Protein AF-A0A974SAN3-F1 (afdb_monomer_lite)

Sequence (101 aa):
MKGTKDMLINDVKTTNFPYEVIDGEEHYPLHSTTVVESITETIPDELKAVMTIDYSQIPESYFQKVKAELGVQEADPVQAAENESLLLDVLEREGAFHQTP

Foldseek 3Di:
DKFFAWDQALLAIEGRAIWDQDPNDIDHDPLLNVLVNVVVVPDPPVCRNVHYHYSVPDDVVSSVVSCVVVVPDDDDPVVVVVVVVVVVVVCVVVPVDDDDD

Organism: NCBI:txid373687

Radius of gyration: 19.27 Å; chains: 1; bounding box: 38×30×59 Å

Secondary structure (DSSP, 8-state):
-EEEEEEEETTEEEEEEEEEEETTEEE--HHHHHHHHHHHHTS-HHHHTT-EEEGGGS-HHHHHHHHHHTT-PPPPHHHHHHHHHHHHHHHHHTT-S----

pLDDT: mean 85.8, std 9.7, range [47.47, 96.62]

Structure (mmCIF, N/CA/C/O backbone):
data_AF-A0A974SAN3-F1
#
_entry.id   AF-A0A974SAN3-F1
#
loop_
_atom_site.group_PDB
_atom_site.id
_atom_site.type_symbol
_atom_site.label_atom_id
_atom_site.label_alt_id
_atom_site.label_comp_id
_atom_site.label_asym_id
_atom_site.label_entity_id
_atom_site.label_seq_id
_atom_site.pdbx_PDB_ins_code
_atom_site.Cartn_x
_atom_site.Cartn_y
_atom_site.Cartn_z
_atom_site.occupancy
_atom_site.B_iso_or_equiv
_atom_site.auth_seq_id
_atom_site.auth_comp_id
_atom_site.auth_asym_id
_atom_site.auth_atom_id
_atom_site.pdbx_PDB_model_num
ATOM 1 N N . MET A 1 1 ? -3.922 -8.982 -14.174 1.00 87.00 1 MET A N 1
ATOM 2 C CA . MET A 1 1 ? -5.305 -8.473 -13.936 1.00 87.00 1 MET A CA 1
ATOM 3 C C . MET A 1 1 ? -5.296 -7.663 -12.653 1.00 87.00 1 MET A C 1
ATOM 5 O O . MET A 1 1 ? -4.703 -8.142 -11.703 1.00 87.00 1 MET A O 1
ATOM 9 N N . LYS A 1 2 ? -5.911 -6.476 -12.603 1.00 90.75 2 LYS A N 1
ATOM 10 C CA . LYS A 1 2 ? -5.958 -5.651 -11.379 1.00 90.75 2 LYS A CA 1
ATOM 11 C C . LYS A 1 2 ? -7.321 -5.765 -10.702 1.00 90.75 2 LYS A C 1
ATOM 13 O O . LYS A 1 2 ? -8.332 -5.844 -11.401 1.00 90.75 2 LYS A O 1
ATOM 18 N N . GLY A 1 3 ? -7.347 -5.754 -9.374 1.00 93.44 3 GLY A N 1
ATOM 19 C CA . GLY A 1 3 ? -8.579 -5.823 -8.590 1.00 93.44 3 GLY A CA 1
ATOM 20 C C . GLY A 1 3 ? -8.405 -5.299 -7.168 1.00 93.44 3 GLY A C 1
ATOM 21 O O . GLY A 1 3 ? -7.329 -4.837 -6.789 1.00 93.44 3 GLY A O 1
ATOM 22 N N . THR A 1 4 ? -9.480 -5.372 -6.385 1.00 95.31 4 THR A N 1
ATOM 23 C CA . THR A 1 4 ? -9.470 -5.066 -4.952 1.00 95.31 4 THR A CA 1
ATOM 24 C C . THR A 1 4 ? -10.046 -6.222 -4.145 1.00 95.31 4 THR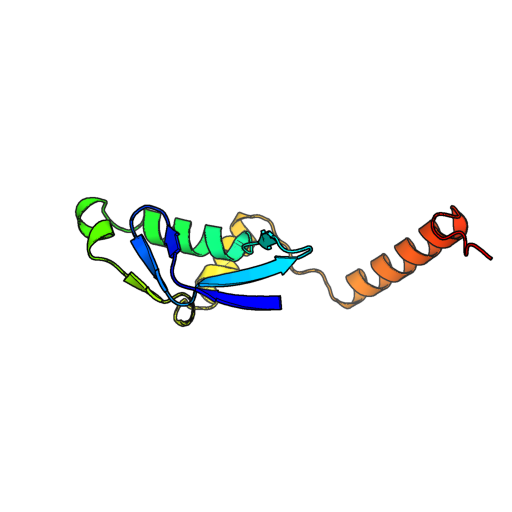 A C 1
ATOM 26 O O . THR A 1 4 ? -10.875 -6.986 -4.647 1.00 95.31 4 THR A O 1
ATOM 29 N N . LYS A 1 5 ? -9.597 -6.376 -2.898 1.00 94.19 5 LYS A N 1
ATOM 30 C CA . LYS A 1 5 ? -10.122 -7.392 -1.981 1.00 94.19 5 LYS A CA 1
ATOM 31 C C . LYS A 1 5 ? -10.017 -6.981 -0.517 1.00 94.19 5 LYS A C 1
ATOM 33 O O . LYS A 1 5 ? -9.344 -6.010 -0.177 1.00 94.19 5 LYS A O 1
ATOM 38 N N . ASP A 1 6 ? -10.667 -7.757 0.340 1.00 95.75 6 ASP A N 1
ATOM 39 C CA . ASP A 1 6 ? -10.491 -7.657 1.784 1.00 95.75 6 ASP A CA 1
ATOM 40 C C . ASP A 1 6 ? -9.216 -8.401 2.211 1.00 95.75 6 ASP A C 1
ATOM 42 O O . ASP A 1 6 ? -8.932 -9.506 1.741 1.00 95.75 6 ASP A O 1
ATOM 46 N N . MET A 1 7 ? -8.459 -7.802 3.125 1.00 93.62 7 MET A N 1
ATOM 47 C CA . MET A 1 7 ? -7.247 -8.353 3.724 1.00 93.62 7 MET A CA 1
ATOM 48 C C . MET A 1 7 ? -7.256 -8.157 5.240 1.00 93.62 7 MET A C 1
ATOM 50 O O . MET A 1 7 ? -7.981 -7.316 5.767 1.00 93.62 7 MET A O 1
ATOM 54 N N . LEU A 1 8 ? -6.450 -8.947 5.945 1.00 92.25 8 LEU A N 1
ATOM 55 C CA . LEU A 1 8 ? -6.150 -8.737 7.358 1.00 92.25 8 LEU A CA 1
ATOM 56 C C . LEU A 1 8 ? -4.677 -8.341 7.455 1.00 92.25 8 LEU A C 1
ATOM 58 O O . LEU A 1 8 ? -3.813 -9.131 7.079 1.00 92.25 8 LEU A O 1
ATOM 62 N N . ILE A 1 9 ? -4.407 -7.119 7.907 1.00 91.06 9 ILE A N 1
ATOM 63 C CA . ILE A 1 9 ? -3.055 -6.559 8.013 1.00 91.06 9 ILE A CA 1
ATOM 64 C C . ILE A 1 9 ? -2.881 -6.091 9.455 1.00 91.06 9 ILE A C 1
ATOM 66 O O . ILE A 1 9 ? -3.680 -5.289 9.932 1.00 91.06 9 ILE A O 1
ATOM 70 N N . ASN A 1 10 ? -1.883 -6.632 10.163 1.00 90.19 10 ASN A N 1
ATOM 71 C CA . ASN A 1 10 ? -1.641 -6.364 11.588 1.00 90.19 10 ASN A CA 1
ATOM 72 C C . ASN A 1 10 ? -2.916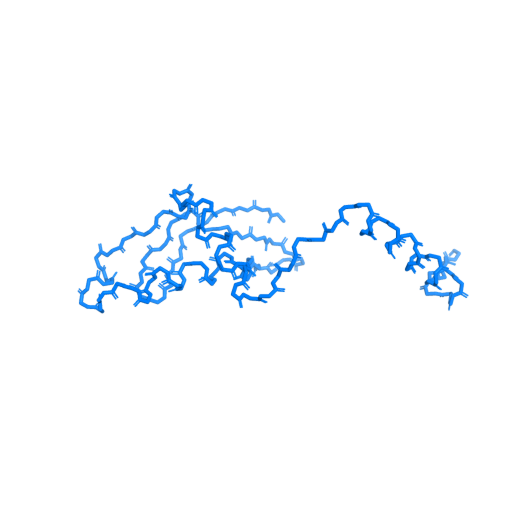 -6.451 12.449 1.00 90.19 10 ASN A C 1
ATOM 74 O O . ASN A 1 10 ? -3.235 -5.521 13.183 1.00 90.19 10 ASN A O 1
ATOM 78 N N . ASP A 1 11 ? -3.669 -7.547 12.318 1.00 91.31 11 ASP A N 1
ATOM 79 C CA . ASP A 1 11 ? -4.930 -7.809 13.037 1.00 91.31 11 ASP A CA 1
ATOM 80 C C . ASP A 1 11 ? -6.058 -6.787 12.806 1.00 91.31 11 ASP A C 1
ATOM 82 O O . ASP A 1 11 ? -7.085 -6.825 13.485 1.00 91.31 11 ASP A O 1
ATOM 86 N N . VAL A 1 12 ? -5.912 -5.910 11.810 1.00 92.00 12 VAL A N 1
ATOM 87 C CA . VAL A 1 12 ? -6.940 -4.960 11.385 1.00 92.00 12 VAL A CA 1
ATOM 88 C C . VAL A 1 12 ? -7.500 -5.394 10.041 1.00 92.00 12 VAL A C 1
ATOM 90 O O . VAL A 1 12 ? -6.766 -5.694 9.095 1.00 92.00 12 VAL A O 1
ATOM 93 N N . LYS A 1 13 ? -8.831 -5.425 9.937 1.00 94.94 13 LYS A N 1
ATOM 94 C CA . LYS A 1 13 ? -9.493 -5.711 8.666 1.00 94.94 13 LYS A CA 1
ATOM 95 C C . LYS A 1 13 ? -9.294 -4.527 7.719 1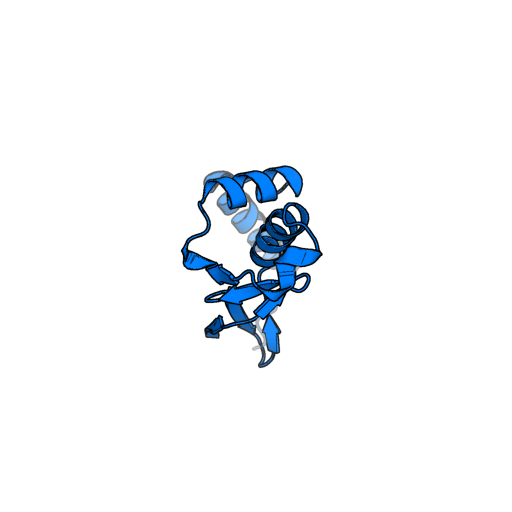.00 94.94 13 LYS A C 1
ATOM 97 O O . LYS A 1 13 ? -9.665 -3.403 8.043 1.00 94.94 13 LYS A O 1
ATOM 102 N N . THR A 1 14 ? -8.774 -4.773 6.527 1.00 95.25 14 THR A N 1
ATOM 103 C CA . THR A 1 14 ? -8.626 -3.773 5.468 1.00 95.25 14 THR A CA 1
ATOM 104 C C . THR A 1 14 ? -9.496 -4.155 4.283 1.00 95.25 14 THR A C 1
ATOM 106 O O . THR A 1 14 ? -9.389 -5.258 3.765 1.00 95.25 14 THR A O 1
ATOM 109 N N . THR A 1 15 ? -10.371 -3.257 3.855 1.00 96.62 15 THR A N 1
ATOM 110 C CA . THR A 1 15 ? -11.264 -3.449 2.705 1.00 96.62 15 THR A CA 1
ATOM 111 C C . THR A 1 15 ? -10.743 -2.674 1.500 1.00 96.62 15 THR A C 1
ATOM 113 O O . THR A 1 15 ? -9.981 -1.717 1.657 1.00 96.62 15 THR A O 1
ATOM 116 N N . ASN A 1 16 ? -11.143 -3.088 0.296 1.00 95.12 16 ASN A N 1
ATOM 117 C CA . ASN A 1 16 ? -10.749 -2.457 -0.971 1.00 95.12 16 ASN A CA 1
ATOM 118 C C . ASN A 1 16 ? -9.228 -2.399 -1.221 1.00 95.12 16 ASN A C 1
ATOM 120 O O . ASN A 1 16 ? -8.746 -1.517 -1.932 1.00 95.12 16 ASN A O 1
ATOM 124 N N . PHE A 1 17 ? -8.466 -3.338 -0.662 1.00 94.94 17 PHE A N 1
ATOM 125 C CA . PHE A 1 17 ? -7.017 -3.375 -0.814 1.00 94.94 17 PHE A CA 1
ATOM 126 C C . PHE A 1 17 ? -6.624 -3.800 -2.243 1.00 94.94 17 PHE A C 1
ATOM 128 O O . PHE A 1 17 ? -7.169 -4.795 -2.736 1.00 94.94 17 PHE A O 1
ATOM 135 N N . PRO A 1 18 ? -5.712 -3.084 -2.928 1.00 93.81 18 PRO A N 1
ATOM 136 C CA . PRO A 1 18 ? -5.373 -3.351 -4.321 1.00 93.81 18 PRO A CA 1
ATOM 137 C C . PRO A 1 18 ? -4.492 -4.595 -4.473 1.00 93.81 18 PRO A C 1
ATOM 139 O O . PRO A 1 18 ? -3.568 -4.824 -3.694 1.00 93.81 18 PRO A O 1
ATOM 142 N N . TYR A 1 19 ? -4.731 -5.365 -5.529 1.00 93.81 19 TYR A N 1
ATOM 143 C CA . TYR A 1 19 ? -3.858 -6.463 -5.940 1.00 93.81 19 TYR A CA 1
ATOM 144 C C . TYR A 1 19 ? -3.725 -6.524 -7.463 1.00 93.81 19 TYR A C 1
ATOM 146 O O . TYR A 1 19 ? -4.573 -6.022 -8.214 1.00 93.81 19 TYR A O 1
ATOM 154 N N . GLU A 1 20 ? -2.659 -7.169 -7.917 1.00 93.62 20 GLU A N 1
ATOM 155 C CA . GLU A 1 20 ? -2.412 -7.459 -9.322 1.00 93.62 20 GLU A CA 1
ATOM 156 C C . GLU A 1 20 ? -2.045 -8.928 -9.513 1.00 93.62 20 GLU A C 1
ATOM 158 O O . GLU A 1 20 ? -1.221 -9.468 -8.793 1.00 93.62 20 GLU A O 1
ATOM 163 N N . VAL A 1 21 ? -2.659 -9.578 -10.498 1.00 91.50 21 VAL A N 1
ATOM 164 C CA . VAL A 1 21 ? -2.306 -10.935 -10.919 1.00 91.50 21 VAL A CA 1
ATOM 165 C C . VAL A 1 21 ? -1.289 -10.868 -12.050 1.00 91.50 21 VAL A C 1
ATOM 167 O O . VAL A 1 21 ? -1.631 -10.345 -13.123 1.00 91.50 21 VAL A O 1
ATOM 170 N N . ILE A 1 22 ? -0.100 -11.421 -11.815 1.00 90.31 22 ILE A N 1
ATOM 171 C CA . ILE A 1 22 ? 1.015 -11.549 -12.765 1.00 90.31 22 ILE A CA 1
ATOM 172 C C . ILE A 1 22 ? 1.372 -13.036 -12.820 1.00 90.31 22 ILE A C 1
ATOM 174 O O . ILE A 1 22 ? 1.489 -13.674 -11.784 1.00 90.31 22 ILE A O 1
ATOM 178 N N . ASP A 1 23 ? 1.429 -13.618 -14.019 1.00 90.69 23 ASP A N 1
ATOM 179 C CA . ASP A 1 23 ? 1.733 -15.047 -14.225 1.00 90.69 23 ASP A CA 1
ATOM 180 C C . ASP A 1 23 ? 0.863 -16.038 -13.418 1.00 90.69 23 ASP A C 1
ATOM 182 O O . ASP A 1 23 ? 1.248 -17.173 -13.155 1.00 90.69 23 ASP A O 1
ATOM 186 N N . GLY A 1 24 ? -0.362 -15.627 -13.070 1.00 89.69 24 GLY A N 1
ATOM 187 C CA . GLY A 1 24 ? -1.304 -16.428 -12.278 1.00 89.69 24 GLY A CA 1
ATOM 188 C C . GLY A 1 24 ? -1.130 -16.303 -10.761 1.00 89.69 24 GLY A C 1
ATOM 189 O O . GLY A 1 24 ? -1.935 -16.869 -10.024 1.00 89.69 24 GLY A O 1
ATOM 190 N N . GLU A 1 25 ? -0.148 -15.532 -10.296 1.00 90.19 25 GLU A N 1
ATOM 191 C CA . GLU A 1 25 ? 0.104 -15.257 -8.882 1.00 90.19 25 GLU A CA 1
ATOM 192 C C . GLU A 1 25 ? -0.432 -13.881 -8.475 1.00 90.19 25 GLU A C 1
ATOM 194 O O . GLU A 1 25 ? -0.393 -12.924 -9.247 1.00 90.19 25 GLU A O 1
ATOM 199 N N . GLU A 1 26 ? -0.966 -13.777 -7.254 1.00 90.12 26 GLU A N 1
ATOM 200 C CA . GLU A 1 26 ? -1.432 -12.508 -6.689 1.00 90.12 26 GLU A CA 1
ATOM 201 C C . GLU A 1 26 ? -0.271 -11.734 -6.057 1.00 90.12 26 GLU A C 1
ATOM 203 O O . GLU A 1 26 ? 0.352 -12.183 -5.095 1.00 90.12 26 GLU A O 1
ATOM 208 N N . HIS A 1 27 ? -0.047 -10.523 -6.553 1.00 89.62 27 HIS A N 1
ATOM 209 C CA . HIS A 1 27 ? 0.922 -9.563 -6.050 1.00 89.62 27 HIS A CA 1
ATOM 210 C C . HIS A 1 27 ? 0.219 -8.385 -5.380 1.00 89.62 27 HIS A C 1
ATOM 212 O O . HIS A 1 27 ? -0.807 -7.882 -5.847 1.00 89.62 27 HIS A O 1
ATOM 218 N N . TYR A 1 28 ? 0.827 -7.903 -4.301 1.00 88.50 28 TYR A N 1
ATOM 219 C CA . TYR A 1 28 ? 0.359 -6.752 -3.539 1.00 88.50 28 TYR A CA 1
ATOM 220 C C . TYR A 1 28 ? 1.374 -5.624 -3.671 1.00 88.50 28 TYR A C 1
ATOM 222 O O . TYR A 1 28 ? 2.569 -5.868 -3.470 1.00 88.50 28 TYR A O 1
ATOM 230 N N . PRO A 1 29 ? 0.951 -4.393 -4.001 1.00 85.06 29 PRO A N 1
ATOM 231 C CA . PRO A 1 29 ? 1.890 -3.291 -4.094 1.00 85.06 29 PRO A CA 1
ATOM 232 C C . PRO A 1 29 ? 2.519 -3.018 -2.723 1.00 85.06 29 PRO A C 1
ATOM 234 O O . PRO A 1 29 ? 1.813 -2.760 -1.751 1.00 85.06 29 PRO A O 1
ATOM 237 N N . LEU A 1 30 ? 3.853 -3.037 -2.654 1.00 83.25 30 LEU A N 1
ATOM 238 C CA . LEU A 1 30 ? 4.594 -2.877 -1.397 1.00 83.25 30 LEU A CA 1
ATOM 239 C C . LEU A 1 30 ? 4.185 -1.604 -0.639 1.00 83.25 30 LEU A C 1
ATOM 241 O O . LEU A 1 30 ? 3.873 -1.658 0.544 1.00 83.25 30 LEU A O 1
ATOM 245 N N . HIS A 1 31 ? 4.105 -0.472 -1.347 1.00 82.00 31 HIS A N 1
ATOM 246 C CA . HIS A 1 31 ? 3.705 0.809 -0.761 1.00 82.00 31 HIS A CA 1
ATOM 247 C C . HIS A 1 31 ? 2.287 0.775 -0.169 1.00 82.00 31 HIS A C 1
ATOM 249 O O . HIS A 1 31 ? 2.041 1.409 0.854 1.00 82.00 31 HIS A O 1
ATOM 255 N N . SER A 1 32 ? 1.362 0.027 -0.781 1.00 84.69 32 SER A N 1
ATOM 256 C CA . SER A 1 32 ? -0.006 -0.132 -0.283 1.00 84.69 32 SER A CA 1
ATOM 257 C C . SER A 1 32 ? -0.021 -0.847 1.062 1.00 84.69 32 SER A C 1
ATOM 259 O O . SER A 1 32 ? -0.707 -0.399 1.979 1.00 84.69 32 SER A O 1
ATOM 261 N N . THR A 1 33 ? 0.762 -1.919 1.200 1.00 85.62 33 THR A N 1
ATOM 262 C CA . THR A 1 33 ? 0.880 -2.672 2.456 1.00 85.62 33 THR A CA 1
ATOM 263 C C . THR A 1 33 ? 1.500 -1.805 3.546 1.00 85.62 33 THR A C 1
ATOM 265 O O . THR A 1 33 ? 0.914 -1.673 4.617 1.00 85.62 33 THR A O 1
ATOM 268 N N . THR A 1 34 ? 2.609 -1.121 3.247 1.00 87.69 34 THR A N 1
ATOM 269 C CA . THR A 1 34 ? 3.322 -0.278 4.220 1.00 87.69 34 THR A CA 1
ATOM 270 C C . THR A 1 34 ? 2.467 0.882 4.738 1.00 87.69 34 THR A C 1
ATOM 272 O O . THR A 1 34 ? 2.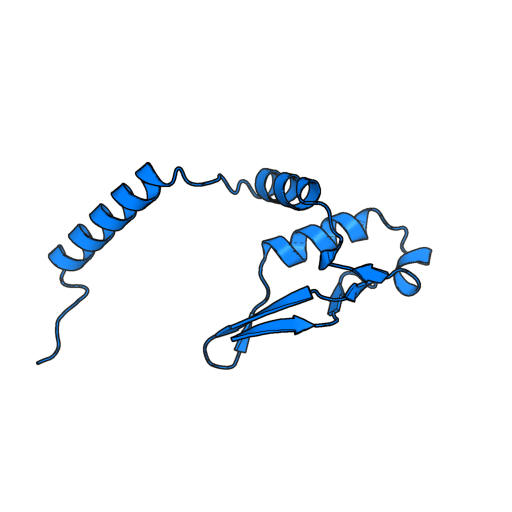534 1.224 5.916 1.00 87.69 34 THR A O 1
ATOM 275 N N . VAL A 1 35 ? 1.619 1.481 3.893 1.00 90.00 35 VAL A N 1
ATOM 276 C CA . VAL A 1 35 ? 0.680 2.529 4.334 1.00 90.00 35 VAL A CA 1
ATOM 277 C C . VAL A 1 35 ? -0.323 1.992 5.344 1.00 90.00 35 VAL A C 1
ATOM 279 O O . VAL A 1 35 ? -0.565 2.636 6.366 1.00 90.00 35 VAL A O 1
ATOM 282 N N . VAL A 1 36 ? -0.888 0.812 5.093 1.00 90.88 36 VAL A N 1
ATOM 283 C CA . VAL A 1 36 ? -1.825 0.201 6.037 1.00 90.88 36 VAL A CA 1
ATOM 284 C C . VAL A 1 36 ? -1.103 -0.185 7.324 1.00 90.88 36 VAL A C 1
ATOM 286 O O . VAL A 1 36 ? -1.592 0.153 8.398 1.00 90.88 36 VAL A O 1
ATOM 289 N N . GLU A 1 37 ? 0.078 -0.797 7.238 1.00 90.31 37 GLU A N 1
ATOM 290 C CA . GLU A 1 37 ? 0.894 -1.151 8.406 1.00 90.31 37 GLU A CA 1
ATOM 291 C C . GLU A 1 37 ? 1.172 0.073 9.287 1.00 90.31 37 GLU A C 1
ATOM 293 O O . GLU A 1 37 ? 0.833 0.056 10.471 1.00 90.31 37 GLU A O 1
ATOM 298 N N . SER A 1 38 ? 1.641 1.177 8.698 1.00 89.56 38 SER A N 1
ATOM 299 C CA . SER A 1 38 ? 1.893 2.434 9.415 1.00 89.56 38 SER A CA 1
ATOM 300 C C . SER A 1 38 ? 0.647 2.969 10.131 1.00 89.56 38 SER A C 1
ATOM 302 O O . SER A 1 38 ? 0.732 3.439 11.265 1.00 89.56 38 SER A O 1
ATOM 304 N N . ILE A 1 39 ? -0.539 2.867 9.515 1.00 88.81 39 ILE A N 1
ATOM 305 C CA . ILE A 1 39 ? -1.796 3.252 10.174 1.00 88.81 39 ILE A CA 1
ATOM 306 C C . ILE A 1 39 ? -2.085 2.305 11.346 1.00 88.81 39 ILE A C 1
ATOM 308 O O . ILE A 1 39 ? -2.388 2.766 12.447 1.00 88.81 39 ILE A O 1
ATOM 312 N N . THR A 1 40 ? -1.970 0.993 11.139 1.00 90.38 40 THR A N 1
ATOM 313 C CA . THR A 1 40 ? -2.282 -0.016 12.166 1.00 90.38 40 THR A CA 1
ATOM 314 C C . THR A 1 40 ? -1.352 0.023 13.375 1.00 90.38 40 THR A C 1
ATOM 316 O O . THR A 1 40 ? -1.793 -0.292 14.477 1.00 90.38 40 THR A O 1
ATOM 319 N N . GLU A 1 41 ? -0.104 0.461 13.211 1.00 89.75 41 GLU A N 1
ATOM 320 C CA . GLU A 1 41 ? 0.839 0.675 14.317 1.00 89.75 41 GLU A CA 1
ATOM 321 C C . GLU A 1 41 ? 0.390 1.787 15.274 1.00 89.75 41 GLU A C 1
ATOM 323 O O . GLU A 1 41 ? 0.741 1.774 16.452 1.00 89.75 41 GLU A O 1
ATOM 328 N N . THR A 1 42 ? -0.423 2.735 14.797 1.00 87.88 42 THR A N 1
ATOM 329 C CA . THR A 1 42 ? -0.988 3.799 15.646 1.00 87.88 42 THR A CA 1
ATOM 330 C C . THR A 1 42 ? -2.246 3.368 16.403 1.00 87.88 42 THR A C 1
ATOM 332 O O . THR A 1 42 ? -2.705 4.090 17.291 1.00 87.88 42 THR A O 1
ATOM 335 N N . ILE A 1 43 ? -2.810 2.201 16.071 1.00 88.75 43 ILE A N 1
ATOM 336 C CA . ILE A 1 43 ? -4.025 1.668 16.689 1.00 88.75 43 ILE A CA 1
ATOM 337 C C . ILE A 1 43 ? -3.624 0.789 17.886 1.00 88.75 43 ILE A C 1
ATOM 339 O O . ILE A 1 43 ? -2.867 -0.165 17.706 1.00 88.75 43 ILE A O 1
ATOM 343 N N . PRO A 1 44 ? -4.143 1.052 19.100 1.00 91.50 44 PRO A N 1
ATOM 344 C CA . PRO A 1 44 ? -3.936 0.174 20.250 1.00 91.50 44 PRO A CA 1
ATOM 345 C C . PRO A 1 44 ? -4.398 -1.260 19.967 1.00 91.50 44 PRO A C 1
ATOM 347 O O . PRO A 1 44 ? -5.472 -1.454 19.398 1.00 91.50 44 PRO A O 1
ATOM 350 N N . ASP A 1 45 ? -3.634 -2.258 20.419 1.00 91.06 45 ASP A N 1
ATOM 351 C CA . ASP A 1 45 ? -3.893 -3.677 20.117 1.00 91.06 45 ASP A CA 1
ATOM 352 C C . ASP A 1 45 ? -5.313 -4.131 20.484 1.00 91.06 45 ASP A C 1
ATOM 354 O O . ASP A 1 45 ? -5.963 -4.848 19.727 1.00 91.06 45 ASP A O 1
ATOM 358 N N . GLU A 1 46 ? -5.836 -3.635 21.606 1.00 91.81 46 GLU A N 1
ATOM 359 C CA . GLU A 1 46 ? -7.187 -3.921 22.108 1.00 91.81 46 GLU A CA 1
ATOM 360 C C . GLU A 1 46 ? -8.301 -3.498 21.134 1.00 91.81 46 GLU A C 1
ATOM 362 O O . GLU A 1 46 ? -9.409 -4.034 21.179 1.00 91.81 46 GLU A O 1
ATOM 367 N N . LEU A 1 47 ? -8.016 -2.536 20.252 1.00 90.88 47 LEU A N 1
ATOM 368 C CA . LEU A 1 47 ? -8.971 -1.987 19.293 1.00 90.88 47 LEU A CA 1
ATOM 3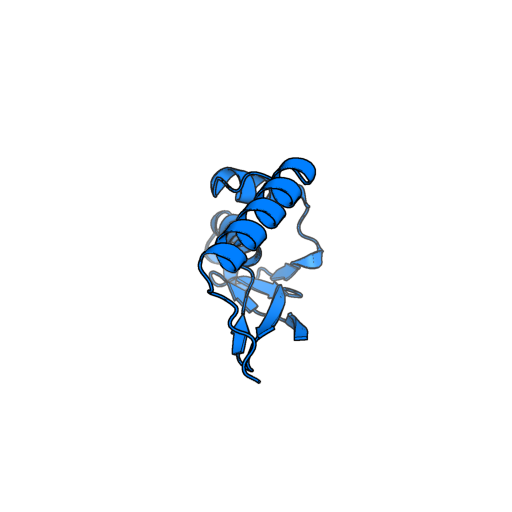69 C C . LEU A 1 47 ? -8.822 -2.594 17.895 1.00 90.88 47 LEU A C 1
ATOM 371 O O . LEU A 1 47 ? -9.763 -2.509 17.105 1.00 90.88 47 LEU A O 1
ATOM 375 N N . LYS A 1 48 ? -7.691 -3.237 17.577 1.00 90.31 48 LYS A N 1
ATOM 376 C CA . LYS A 1 48 ? -7.394 -3.726 16.218 1.00 90.31 48 LYS A CA 1
ATOM 377 C C . LYS A 1 48 ? -8.473 -4.666 15.677 1.00 90.31 48 LYS A C 1
ATOM 379 O O . LYS A 1 48 ? -8.971 -4.456 14.574 1.00 90.31 48 LYS A O 1
ATOM 384 N N . ALA A 1 49 ? -8.936 -5.600 16.510 1.00 87.69 49 ALA A N 1
ATOM 385 C CA . ALA A 1 49 ? -9.935 -6.603 16.136 1.00 87.69 49 ALA A CA 1
ATOM 386 C C . ALA A 1 49 ? -11.326 -6.031 15.789 1.00 87.69 49 ALA A C 1
ATOM 388 O O . ALA A 1 49 ? -12.114 -6.702 15.121 1.00 87.69 49 ALA A O 1
ATOM 389 N N . VAL A 1 50 ? -11.653 -4.816 16.245 1.00 91.06 50 VAL A N 1
ATOM 390 C CA . VAL A 1 50 ? -12.934 -4.142 15.946 1.00 91.06 50 VAL A CA 1
ATOM 391 C C . VAL A 1 50 ? -12.787 -3.028 14.912 1.00 91.06 50 VAL A C 1
ATOM 393 O O . VAL A 1 50 ? -13.781 -2.436 14.490 1.00 91.06 50 VAL A O 1
ATOM 396 N N . MET A 1 51 ? -11.556 -2.733 14.499 1.00 90.06 51 MET A N 1
ATOM 397 C CA . MET A 1 51 ? -11.256 -1.704 13.520 1.00 90.06 51 MET A CA 1
ATOM 398 C C . MET A 1 51 ? -11.338 -2.260 12.101 1.00 90.06 51 MET A C 1
ATOM 400 O O . MET A 1 51 ? -10.991 -3.404 11.809 1.00 90.06 51 MET A O 1
ATOM 404 N N . THR A 1 52 ? -11.820 -1.421 11.191 1.00 94.38 52 THR A N 1
ATOM 405 C CA . THR A 1 52 ? -11.780 -1.692 9.758 1.00 94.38 52 THR A CA 1
ATOM 406 C C . THR A 1 52 ? -11.268 -0.455 9.041 1.00 94.38 52 THR A C 1
ATOM 408 O O . THR A 1 52 ? -11.764 0.646 9.273 1.00 94.38 52 THR A O 1
ATOM 411 N N . ILE A 1 53 ? -10.272 -0.643 8.183 1.00 93.31 53 ILE A N 1
ATOM 412 C CA . ILE A 1 53 ? -9.709 0.394 7.320 1.00 93.31 53 ILE A CA 1
ATOM 413 C C . ILE A 1 53 ? -10.272 0.181 5.915 1.00 93.31 53 ILE A C 1
ATOM 415 O O . ILE A 1 53 ? -10.185 -0.916 5.368 1.00 93.31 53 ILE A O 1
ATOM 419 N N . ASP A 1 54 ? -10.848 1.214 5.310 1.00 94.19 54 ASP A N 1
ATOM 420 C CA . ASP A 1 54 ? -11.146 1.215 3.876 1.00 94.19 54 ASP A CA 1
ATOM 421 C C . ASP A 1 54 ? -9.967 1.840 3.137 1.00 94.19 54 ASP A C 1
ATOM 423 O O . ASP A 1 54 ? -9.718 3.041 3.259 1.00 94.19 54 ASP A O 1
ATOM 427 N N . TYR A 1 55 ? -9.237 1.021 2.379 1.00 93.50 55 TYR A N 1
ATOM 428 C CA . TYR A 1 55 ? -8.054 1.466 1.650 1.00 93.50 55 TYR A CA 1
ATOM 429 C C . TYR A 1 55 ? -8.379 2.604 0.672 1.00 93.50 55 TYR A C 1
ATOM 431 O O . TYR A 1 55 ? -7.589 3.532 0.518 1.00 93.50 55 TYR A O 1
ATOM 439 N N . SER A 1 56 ? -9.566 2.582 0.055 1.00 92.12 56 SER A N 1
ATOM 440 C CA . SER A 1 56 ? -9.991 3.600 -0.917 1.00 92.12 56 SER A CA 1
ATOM 441 C C . SER A 1 56 ? -10.222 4.983 -0.301 1.00 92.12 56 SER A C 1
ATOM 443 O O . SER A 1 56 ? -10.268 5.977 -1.022 1.00 92.12 56 SER A O 1
ATOM 445 N N . GLN A 1 57 ? -10.376 5.043 1.025 1.00 93.50 57 GLN A N 1
ATOM 446 C CA . GLN A 1 57 ? -10.620 6.270 1.783 1.00 93.50 57 GLN A CA 1
ATOM 447 C C . GLN A 1 57 ? -9.352 6.797 2.469 1.00 93.50 57 GLN A C 1
ATOM 449 O O . GLN A 1 57 ? -9.414 7.814 3.162 1.00 93.50 57 GLN A O 1
ATOM 454 N N . ILE A 1 58 ? -8.205 6.126 2.302 1.00 89.94 58 ILE A N 1
ATOM 455 C CA . ILE A 1 58 ? -6.937 6.604 2.854 1.00 89.94 58 ILE A CA 1
ATOM 456 C C . ILE A 1 58 ? -6.530 7.886 2.107 1.00 89.94 58 ILE A C 1
ATOM 458 O O . ILE A 1 58 ? -6.447 7.879 0.878 1.00 89.94 58 ILE A O 1
ATOM 462 N N . PRO A 1 59 ? -6.257 8.998 2.814 1.00 89.88 59 PRO A N 1
ATOM 463 C CA . PRO A 1 59 ? -5.825 10.232 2.171 1.00 89.88 59 PRO A CA 1
ATOM 464 C C . PRO A 1 59 ? -4.464 10.088 1.478 1.00 89.88 59 PRO A C 1
ATOM 466 O O . PRO A 1 59 ? -3.544 9.489 2.035 1.00 89.88 59 PRO A O 1
ATOM 469 N N . GLU A 1 60 ? -4.295 10.750 0.327 1.00 87.56 60 GLU A N 1
ATOM 470 C CA . GLU A 1 60 ? -3.041 10.748 -0.453 1.00 87.56 60 GLU A CA 1
ATOM 471 C C . GLU A 1 60 ? -1.805 11.144 0.382 1.00 87.56 60 GLU A C 1
ATOM 473 O O . GLU A 1 60 ? -0.701 10.650 0.165 1.00 87.56 60 GLU A O 1
ATOM 478 N N . SER A 1 61 ? -1.983 11.991 1.401 1.00 87.25 61 SER A N 1
ATOM 479 C CA . SER A 1 61 ? -0.900 12.430 2.289 1.00 87.25 61 SER A CA 1
ATOM 480 C C . SER A 1 61 ? -0.205 11.282 3.031 1.00 87.25 61 SER A C 1
ATOM 482 O O . SER A 1 61 ? 0.997 11.367 3.285 1.00 87.25 61 SER A O 1
ATOM 484 N N . TYR A 1 62 ? -0.918 10.197 3.352 1.00 86.38 62 TYR A N 1
ATOM 485 C CA . TYR A 1 62 ? -0.315 9.013 3.969 1.00 86.38 62 TYR A CA 1
ATOM 486 C C . TYR A 1 62 ? 0.600 8.281 2.984 1.00 86.38 62 TYR A C 1
ATOM 488 O O . TYR A 1 62 ? 1.702 7.876 3.352 1.00 86.38 62 TYR A O 1
ATOM 496 N N . PHE A 1 63 ? 0.193 8.184 1.718 1.00 86.44 63 PHE A N 1
ATOM 497 C CA . PHE A 1 63 ? 1.001 7.579 0.661 1.00 86.44 63 PHE A CA 1
ATOM 498 C C . PHE A 1 63 ? 2.268 8.388 0.389 1.00 86.44 63 PHE A C 1
ATOM 500 O O . PHE A 1 63 ? 3.350 7.814 0.280 1.00 86.44 63 PHE A O 1
ATOM 507 N N . GLN A 1 64 ? 2.160 9.717 0.337 1.00 84.75 64 GLN A N 1
ATOM 508 C CA . GLN A 1 64 ? 3.317 10.601 0.170 1.00 84.75 64 GLN A CA 1
ATOM 509 C C . GLN A 1 64 ? 4.304 10.483 1.334 1.00 84.75 64 GLN A C 1
ATOM 511 O O . GLN A 1 64 ? 5.511 10.391 1.108 1.00 84.75 64 GLN A O 1
ATOM 516 N N . LYS A 1 65 ? 3.800 10.430 2.573 1.00 84.56 65 LYS A N 1
ATOM 517 C CA . LYS A 1 65 ? 4.635 10.241 3.764 1.00 84.56 65 LYS A CA 1
ATOM 518 C C . LYS A 1 65 ? 5.402 8.918 3.703 1.00 84.56 65 LYS A C 1
ATOM 520 O O . LYS A 1 65 ? 6.617 8.921 3.874 1.00 84.56 65 LYS A O 1
ATOM 525 N N . VAL A 1 66 ? 4.719 7.814 3.402 1.00 84.50 66 VAL A N 1
ATOM 526 C CA . VAL A 1 66 ? 5.357 6.491 3.324 1.00 84.50 66 VAL A CA 1
ATOM 527 C C . VAL A 1 66 ? 6.350 6.406 2.167 1.00 84.50 66 VAL A C 1
ATOM 529 O O . VAL A 1 66 ? 7.440 5.873 2.345 1.00 84.50 66 VAL A O 1
ATOM 532 N N . LYS A 1 67 ? 6.043 6.982 0.998 1.00 82.75 67 LYS A N 1
ATOM 533 C CA . LYS A 1 67 ? 7.012 7.079 -0.108 1.00 82.75 67 LYS A CA 1
ATOM 534 C C . LYS A 1 67 ? 8.289 7.805 0.327 1.00 82.75 67 LYS A C 1
ATOM 536 O O . LYS A 1 67 ? 9.381 7.314 0.052 1.00 82.75 67 LYS A O 1
ATOM 541 N N . ALA A 1 68 ? 8.157 8.923 1.045 1.00 81.56 68 ALA A N 1
ATOM 542 C CA . ALA A 1 68 ? 9.300 9.670 1.564 1.00 81.56 68 ALA A CA 1
ATOM 543 C C . ALA A 1 68 ? 10.110 8.867 2.601 1.00 81.56 68 ALA A C 1
ATOM 545 O O . ALA A 1 68 ? 11.338 8.865 2.536 1.00 81.56 68 ALA A O 1
ATOM 546 N N . GLU A 1 69 ? 9.448 8.152 3.516 1.00 81.69 69 GLU A N 1
ATOM 547 C CA . GLU A 1 69 ? 10.102 7.283 4.512 1.00 81.69 69 GLU A CA 1
ATOM 548 C C . GLU A 1 69 ? 10.842 6.103 3.867 1.00 81.69 69 GLU A C 1
ATOM 550 O O . GLU A 1 69 ? 11.944 5.758 4.290 1.00 81.69 69 GLU A O 1
ATOM 555 N N . LEU A 1 70 ? 10.282 5.530 2.799 1.00 76.56 70 LEU A N 1
ATOM 556 C CA . LEU A 1 70 ? 10.912 4.471 2.006 1.00 76.56 70 LEU A CA 1
ATOM 557 C C . LEU A 1 70 ? 12.029 4.986 1.081 1.00 76.56 70 LEU A C 1
ATOM 559 O O . LEU A 1 70 ? 12.649 4.195 0.371 1.00 76.56 70 LEU A O 1
ATOM 563 N N . GLY A 1 71 ? 12.281 6.299 1.049 1.00 78.56 71 GLY A N 1
ATOM 564 C CA . GLY A 1 71 ? 13.254 6.912 0.145 1.00 78.56 71 GLY A CA 1
ATOM 565 C C . GLY A 1 71 ? 12.864 6.817 -1.333 1.00 78.56 71 GLY A C 1
ATOM 566 O O . GLY A 1 71 ? 13.718 6.984 -2.203 1.00 78.56 71 GLY A O 1
ATOM 567 N N . VAL A 1 72 ? 11.588 6.550 -1.631 1.00 75.25 72 VAL A N 1
ATOM 568 C CA . VAL A 1 72 ? 11.065 6.524 -2.998 1.00 75.25 72 VAL A CA 1
ATOM 569 C C . VAL A 1 72 ? 10.982 7.963 -3.486 1.00 75.25 72 VAL A C 1
ATOM 571 O O . VAL A 1 72 ? 10.095 8.723 -3.099 1.00 75.25 72 VAL A O 1
ATOM 574 N N . GLN A 1 73 ? 11.933 8.341 -4.331 1.00 70.12 73 GLN A N 1
ATOM 575 C CA . GLN A 1 73 ? 11.903 9.618 -5.027 1.00 70.12 73 GLN A CA 1
ATOM 576 C C . GLN A 1 73 ? 10.981 9.493 -6.238 1.00 70.12 73 GLN A C 1
ATOM 578 O O . GLN A 1 73 ? 11.052 8.512 -6.981 1.00 70.12 73 GLN A O 1
ATOM 583 N N . GLU A 1 74 ? 10.105 10.477 -6.437 1.00 67.62 74 GLU A N 1
ATOM 584 C CA . GLU A 1 74 ? 9.401 10.595 -7.709 1.00 67.62 74 GLU A CA 1
ATOM 585 C C . GLU A 1 74 ? 10.446 10.833 -8.799 1.00 67.62 74 GLU A C 1
ATOM 587 O O . GLU A 1 74 ? 11.237 11.774 -8.723 1.00 67.62 74 GLU A O 1
ATOM 592 N N . ALA A 1 75 ? 10.494 9.930 -9.778 1.00 67.81 75 ALA A N 1
ATOM 593 C CA . ALA A 1 75 ? 11.377 10.096 -10.915 1.00 67.81 75 ALA A CA 1
ATOM 594 C C . ALA A 1 75 ? 10.906 11.306 -11.731 1.00 67.81 75 ALA A C 1
ATOM 596 O O . ALA A 1 75 ? 9.717 11.419 -12.040 1.00 67.81 75 ALA A O 1
ATOM 597 N N . ASP A 1 76 ? 11.834 12.189 -12.100 1.00 80.81 76 ASP A N 1
ATOM 598 C CA . ASP A 1 76 ? 11.555 13.215 -13.101 1.00 80.81 76 ASP A CA 1
ATOM 599 C C . ASP A 1 76 ? 11.173 12.497 -14.410 1.00 80.81 76 ASP A C 1
ATOM 601 O O . ASP A 1 76 ? 11.979 11.716 -14.923 1.00 80.81 76 ASP A O 1
ATOM 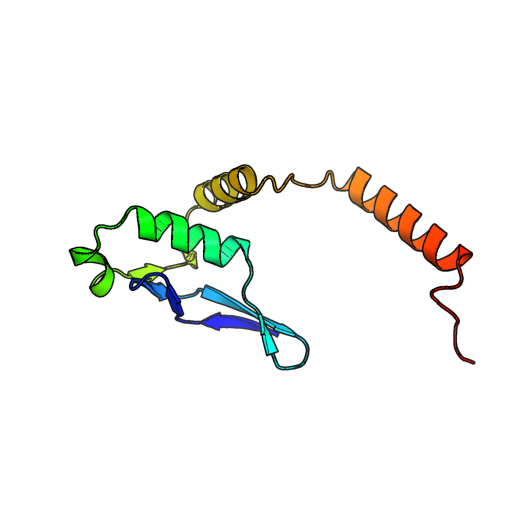605 N N . PRO A 1 77 ? 9.958 12.707 -14.949 1.00 78.75 77 PRO A N 1
ATOM 606 C CA . PRO A 1 77 ? 9.478 11.976 -16.116 1.00 78.75 77 PRO A CA 1
ATOM 607 C C . PRO A 1 77 ? 10.340 12.207 -17.361 1.00 78.75 77 PRO A C 1
ATOM 609 O O . PRO A 1 77 ? 10.444 11.309 -18.196 1.00 78.75 77 PRO A O 1
ATOM 612 N N . VAL A 1 78 ? 10.980 13.374 -17.488 1.00 83.44 78 VAL A N 1
ATOM 613 C CA . VAL A 1 78 ? 11.900 13.658 -18.598 1.00 83.44 78 VAL A CA 1
ATOM 614 C C . VAL A 1 78 ? 13.169 12.832 -18.429 1.00 83.44 78 VAL A C 1
ATOM 616 O O . VAL A 1 78 ? 13.569 12.114 -19.343 1.00 83.44 78 VAL A O 1
ATOM 619 N N . GLN A 1 79 ? 13.751 12.859 -17.232 1.00 83.19 79 GLN A N 1
ATOM 620 C CA . GLN A 1 79 ? 14.964 12.102 -16.936 1.00 83.19 79 GLN A CA 1
ATOM 621 C C . GLN A 1 79 ? 14.732 10.584 -16.991 1.00 83.19 79 GLN A C 1
ATOM 623 O O . GLN A 1 79 ? 15.606 9.836 -17.422 1.00 83.19 79 GLN A O 1
ATOM 628 N N . ALA A 1 80 ? 13.553 10.115 -16.582 1.00 83.44 80 ALA A N 1
ATOM 629 C CA . ALA A 1 80 ? 13.166 8.713 -16.680 1.00 83.44 80 ALA A CA 1
ATOM 630 C C . ALA A 1 80 ? 13.110 8.251 -18.142 1.00 83.44 80 ALA A C 1
ATOM 632 O O . ALA A 1 80 ? 13.676 7.209 -18.460 1.00 83.44 80 ALA A O 1
ATOM 633 N N . ALA A 1 81 ? 12.502 9.047 -19.028 1.00 84.12 81 ALA A N 1
ATOM 634 C CA . ALA A 1 81 ? 12.430 8.740 -20.455 1.00 84.12 81 ALA A CA 1
ATOM 635 C C . ALA A 1 81 ? 13.816 8.748 -21.124 1.00 84.12 81 ALA A C 1
ATOM 637 O O . ALA A 1 81 ? 14.118 7.878 -21.941 1.00 84.12 81 ALA A O 1
ATOM 638 N N . GLU A 1 82 ? 14.684 9.694 -20.757 1.00 88.94 82 GLU A N 1
ATOM 639 C CA . GLU A 1 82 ? 16.072 9.727 -21.235 1.00 88.94 82 GLU A CA 1
ATOM 640 C C . GLU A 1 82 ? 16.856 8.486 -20.786 1.00 88.94 82 GLU A C 1
ATOM 642 O O . GLU A 1 82 ? 17.536 7.851 -21.596 1.00 88.94 82 GLU A O 1
ATOM 647 N N . ASN A 1 83 ? 16.725 8.100 -19.514 1.00 87.25 83 ASN A N 1
ATOM 648 C CA . ASN A 1 83 ? 17.375 6.910 -18.965 1.00 87.25 83 ASN A CA 1
ATOM 649 C C . ASN A 1 83 ? 16.838 5.613 -19.585 1.00 87.25 83 ASN A C 1
ATOM 651 O O . ASN A 1 83 ? 17.620 4.701 -19.848 1.00 87.25 83 ASN A O 1
ATOM 655 N N . GLU A 1 84 ? 15.531 5.525 -19.838 1.00 86.56 84 GLU A N 1
ATOM 656 C CA . GLU A 1 84 ? 14.917 4.393 -20.537 1.00 86.56 84 GLU A CA 1
ATOM 657 C C . GLU A 1 84 ? 15.465 4.273 -21.962 1.00 86.56 84 GLU A C 1
ATOM 659 O O . GLU A 1 84 ? 15.922 3.199 -22.352 1.00 86.56 84 GLU A O 1
ATOM 664 N N . SER A 1 85 ? 15.509 5.380 -22.711 1.00 87.94 85 SER A N 1
ATOM 665 C CA . SER A 1 85 ? 16.083 5.391 -24.059 1.00 87.94 85 SER A CA 1
ATOM 666 C C . SER A 1 85 ? 17.549 4.958 -24.051 1.00 87.94 85 SER A C 1
ATOM 668 O O . SER A 1 85 ? 17.949 4.164 -24.898 1.00 87.94 85 SER A O 1
ATOM 670 N N . LEU A 1 86 ? 18.347 5.441 -23.093 1.00 89.50 86 LEU A N 1
ATOM 671 C CA . LEU A 1 86 ? 19.753 5.058 -22.960 1.00 89.50 86 LEU A CA 1
ATOM 672 C C . LEU A 1 86 ? 19.911 3.566 -22.633 1.00 89.50 86 LEU A C 1
ATOM 674 O O . LEU A 1 86 ? 20.800 2.908 -23.172 1.00 89.50 86 LEU A O 1
ATOM 678 N N . LEU A 1 87 ? 19.063 3.032 -21.753 1.00 87.75 87 LEU A N 1
ATOM 679 C CA . LEU A 1 87 ? 19.076 1.621 -21.382 1.00 87.75 87 LEU A CA 1
ATOM 680 C C . LEU A 1 87 ? 18.750 0.732 -22.585 1.00 87.75 87 LEU A C 1
ATOM 682 O O . LEU A 1 87 ? 19.467 -0.237 -22.828 1.00 87.75 87 LEU A O 1
ATOM 686 N N . LEU A 1 88 ? 17.709 1.069 -23.350 1.00 87.12 88 LEU A N 1
ATOM 687 C CA . LEU A 1 88 ? 17.340 0.339 -24.565 1.00 87.12 88 LEU A CA 1
ATOM 688 C C . LEU A 1 88 ? 18.481 0.356 -25.589 1.00 87.12 88 LEU A C 1
ATOM 690 O O . LEU A 1 88 ? 18.874 -0.699 -26.080 1.00 87.12 88 LEU A O 1
ATOM 694 N N . ASP A 1 89 ? 19.087 1.521 -25.813 1.00 87.06 89 ASP A N 1
ATOM 695 C CA . ASP A 1 89 ? 20.258 1.695 -26.675 1.00 87.06 89 ASP A CA 1
ATOM 696 C C . ASP A 1 89 ? 21.439 0.797 -26.268 1.00 87.06 89 ASP A C 1
ATOM 698 O O . ASP A 1 89 ? 22.130 0.234 -27.120 1.00 87.06 89 ASP A O 1
ATOM 702 N N . VAL A 1 90 ? 21.713 0.684 -24.964 1.00 87.00 90 VAL A N 1
ATOM 703 C CA . VAL A 1 90 ? 22.785 -0.174 -24.437 1.00 87.00 90 VAL A CA 1
ATOM 704 C C . VAL A 1 90 ? 22.430 -1.646 -24.622 1.00 87.00 90 VAL A C 1
ATOM 706 O O . VAL A 1 90 ? 23.257 -2.404 -25.123 1.00 87.00 90 VAL A O 1
ATOM 709 N N . LEU A 1 91 ? 21.204 -2.047 -24.288 1.00 84.75 91 LEU A N 1
ATOM 710 C CA . LEU A 1 91 ? 20.747 -3.432 -24.419 1.00 84.75 91 LEU A CA 1
ATOM 711 C C . LEU A 1 91 ? 20.725 -3.906 -25.880 1.00 84.75 91 LEU A C 1
ATOM 713 O O . LEU A 1 91 ? 21.056 -5.062 -26.156 1.00 84.75 91 LEU A O 1
ATOM 717 N N . GLU A 1 92 ? 20.386 -3.026 -26.824 1.00 82.94 92 GLU A N 1
ATOM 718 C CA . GLU A 1 92 ? 20.490 -3.300 -28.260 1.00 82.94 92 GLU A CA 1
ATOM 719 C C . GLU A 1 92 ? 21.949 -3.480 -28.698 1.00 82.94 92 GLU A C 1
ATOM 721 O O . GLU A 1 92 ? 22.271 -4.449 -29.390 1.00 82.94 92 GLU A O 1
ATOM 726 N N . ARG A 1 93 ? 22.857 -2.597 -28.260 1.00 80.62 93 ARG A N 1
ATOM 727 C CA . ARG A 1 93 ? 24.295 -2.693 -28.581 1.00 80.62 93 ARG A CA 1
ATOM 728 C C . ARG A 1 93 ? 24.960 -3.927 -27.978 1.00 80.62 93 ARG A C 1
ATOM 730 O O . ARG A 1 93 ? 25.839 -4.507 -28.611 1.00 80.62 93 ARG A O 1
ATOM 737 N N . GLU A 1 94 ? 24.560 -4.326 -26.775 1.00 82.69 94 GLU A N 1
ATOM 738 C CA . GLU A 1 94 ? 25.062 -5.528 -26.099 1.00 82.69 94 GLU A CA 1
ATOM 739 C C . GLU A 1 94 ? 24.434 -6.824 -26.641 1.00 82.69 94 GLU A C 1
ATOM 741 O O . GLU A 1 94 ? 24.837 -7.920 -26.253 1.00 82.69 94 GLU A O 1
ATOM 746 N N . GLY A 1 95 ? 23.481 -6.725 -27.576 1.00 72.19 95 GLY A N 1
ATOM 747 C CA . GLY A 1 95 ? 22.845 -7.883 -28.197 1.00 72.19 95 GLY A CA 1
ATOM 748 C C . GLY A 1 95 ? 21.919 -8.645 -27.247 1.00 72.19 95 GLY A C 1
ATOM 749 O O . GLY A 1 95 ? 21.686 -9.835 -27.444 1.00 72.19 95 GLY A O 1
ATOM 750 N N . ALA A 1 96 ? 21.368 -8.000 -26.216 1.00 63.09 96 ALA A N 1
ATOM 751 C CA . ALA A 1 96 ? 20.421 -8.646 -25.302 1.00 63.09 96 ALA A CA 1
ATOM 752 C C . ALA A 1 96 ? 19.113 -9.054 -26.014 1.00 63.09 96 ALA A C 1
ATOM 754 O O . ALA A 1 96 ? 18.471 -10.031 -25.632 1.00 63.09 96 ALA A O 1
ATOM 755 N N . PHE A 1 97 ? 18.760 -8.362 -27.101 1.00 62.72 97 PHE A N 1
ATOM 756 C CA . PHE A 1 97 ? 17.607 -8.657 -27.951 1.00 62.72 97 PHE A CA 1
ATOM 757 C C . PHE A 1 97 ? 18.054 -9.249 -29.295 1.00 62.72 97 PHE A C 1
ATOM 759 O O . PHE A 1 97 ? 17.972 -8.608 -30.339 1.00 62.72 97 PHE A O 1
ATOM 766 N N . HIS A 1 98 ? 18.540 -10.492 -29.299 1.00 54.72 98 HIS A N 1
ATOM 767 C CA . HIS A 1 98 ? 18.663 -11.227 -30.559 1.00 54.72 98 HIS A CA 1
ATOM 768 C C . HIS A 1 98 ? 17.257 -11.572 -31.065 1.00 54.72 98 HIS A C 1
ATOM 770 O O . HIS A 1 98 ? 16.571 -12.416 -30.486 1.00 54.72 98 HIS A O 1
ATOM 776 N N . GLN A 1 99 ? 16.838 -10.938 -32.165 1.00 51.22 99 GLN A N 1
ATOM 777 C CA . GLN A 1 99 ? 15.728 -11.433 -32.976 1.00 51.22 99 GLN A CA 1
ATOM 778 C C . GLN A 1 99 ? 16.068 -12.864 -33.398 1.00 51.22 99 GLN A C 1
ATOM 780 O O . GLN A 1 99 ? 17.010 -13.095 -34.158 1.00 51.22 99 GLN A O 1
ATOM 785 N N . THR A 1 100 ? 15.345 -13.838 -32.849 1.00 47.47 100 THR A N 1
ATOM 786 C CA . THR A 1 100 ? 15.398 -15.206 -33.360 1.00 47.47 100 THR A CA 1
ATOM 787 C C . THR A 1 100 ? 14.687 -15.197 -34.720 1.00 47.47 100 THR A C 1
ATOM 789 O O . THR A 1 100 ? 13.586 -14.646 -34.787 1.00 47.47 100 THR A O 1
ATOM 792 N N . PRO A 1 101 ? 15.317 -15.704 -35.797 1.00 51.94 101 PRO A N 1
ATOM 793 C CA . PRO A 1 101 ? 14.709 -15.751 -37.127 1.00 51.94 101 PRO A CA 1
ATOM 794 C C . PRO A 1 101 ? 13.466 -16.645 -37.189 1.00 51.94 101 PRO A C 1
ATOM 796 O O . PRO A 1 101 ? 13.373 -17.600 -36.381 1.00 51.94 101 PRO A O 1
#